Protein AF-Q6C722-F1 (afdb_monomer_lite)

Secondary structure (DSSP, 8-state):
-HHHHHHHHHHTS---HHHHHHHHHHHHHHHHHHHHHHHHHHHHHHHHHTT-PPPPPHHHHHHHHHTT--HHHHHHTTGGGGGGHHHHHHHHHHHHHHHHHHHHHTTSS-PPPHHHHHHHHHHHHHHHHHHHHHHHHHHHHHHHHHHHHHHHHHHHS---S--HHHHHHHHHHHHH--

Radius of gyration: 20.6 Å; chains: 1; bounding box: 48×37×58 Å

Foldseek 3Di:
DVVVVVVVVVPVPDDDLVVLVVLLVVLVCCLVVLLVLLLVLLVQLVCVVVVHHDDDDPVVVVVCVVVVHDPLRSSLVCLLSLVCLVVNLVSQLCNQVSVVVNCVVVVVDDDDDPVRSVVSNVVSNVVSVVSSVVSLVSSLSSLVSSQVVVVVVCVVPVDDDDGSSRVSNVVSVVVVVD

Organism: Yarrowia lipolytica (strain CLIB 122 / E 150) (NCBI:txid284591)

pLDDT: mean 77.43, std 12.77, range [36.34, 91.88]

Structure (mmCIF, N/CA/C/O backbone):
data_AF-Q6C722-F1
#
_entry.id   AF-Q6C722-F1
#
loop_
_atom_site.group_PDB
_atom_site.id
_atom_site.type_symbol
_atom_site.label_atom_id
_atom_site.label_alt_id
_atom_site.label_comp_id
_atom_site.label_asym_id
_atom_site.label_entity_id
_atom_site.label_seq_id
_atom_site.pdbx_PDB_ins_code
_atom_site.Cartn_x
_atom_site.Cartn_y
_atom_site.Cartn_z
_atom_site.occupancy
_atom_site.B_iso_or_equiv
_atom_site.auth_seq_id
_atom_site.auth_comp_id
_atom_site.auth_asym_id
_atom_site.auth_atom_id
_atom_site.pdbx_PDB_model_num
ATOM 1 N N . MET A 1 1 ? 11.173 -18.034 -15.819 1.00 43.44 1 MET A N 1
ATOM 2 C CA . MET A 1 1 ? 11.706 -17.156 -16.887 1.00 43.44 1 MET A CA 1
ATOM 3 C C . MET A 1 1 ? 10.867 -17.215 -18.169 1.00 43.44 1 MET A C 1
ATOM 5 O O . MET A 1 1 ? 10.525 -16.159 -18.675 1.00 43.44 1 MET A O 1
ATOM 9 N N . THR A 1 2 ? 10.428 -18.393 -18.637 1.00 36.34 2 THR A N 1
ATOM 10 C CA . THR A 1 2 ? 9.548 -18.567 -19.822 1.00 36.34 2 THR A CA 1
ATOM 11 C C . THR A 1 2 ? 8.208 -17.820 -19.744 1.00 36.34 2 THR A C 1
ATOM 13 O O . THR A 1 2 ? 7.862 -17.108 -20.678 1.00 36.34 2 THR A O 1
ATOM 16 N N . ARG A 1 3 ? 7.522 -17.833 -18.589 1.00 45.44 3 ARG A N 1
ATOM 17 C CA . ARG A 1 3 ? 6.269 -17.067 -18.391 1.00 45.44 3 ARG A CA 1
ATOM 18 C C . ARG A 1 3 ? 6.401 -15.548 -18.587 1.00 45.44 3 ARG A C 1
ATOM 20 O O . ARG A 1 3 ? 5.410 -14.912 -18.901 1.00 45.44 3 ARG A O 1
ATOM 27 N N . PHE A 1 4 ? 7.583 -14.956 -18.395 1.00 43.78 4 PHE A N 1
ATOM 28 C CA . PHE A 1 4 ? 7.773 -13.502 -18.503 1.00 43.78 4 PHE A CA 1
ATOM 29 C C . PHE A 1 4 ? 7.916 -13.055 -19.963 1.00 43.78 4 PHE A C 1
ATOM 31 O O . PHE A 1 4 ? 7.280 -12.089 -20.374 1.00 43.78 4 PHE A O 1
ATOM 38 N N . CYS A 1 5 ? 8.681 -13.801 -20.768 1.00 40.72 5 CYS A N 1
ATOM 39 C CA . CYS A 1 5 ? 8.777 -13.565 -22.210 1.00 40.72 5 CYS A CA 1
ATOM 40 C C . CYS A 1 5 ? 7.425 -13.740 -22.913 1.00 40.72 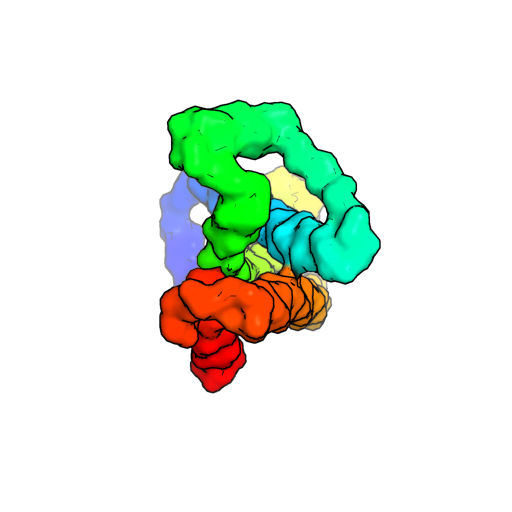5 CYS A C 1
ATOM 42 O O . CYS A 1 5 ? 7.133 -12.998 -23.848 1.00 40.72 5 CYS A O 1
ATOM 44 N N . ASP A 1 6 ? 6.586 -14.665 -22.440 1.00 41.91 6 ASP A N 1
ATOM 45 C CA . ASP A 1 6 ? 5.238 -14.858 -22.978 1.00 41.91 6 ASP A CA 1
ATOM 46 C C . ASP A 1 6 ? 4.291 -13.707 -22.601 1.00 41.91 6 ASP A C 1
ATOM 48 O O . ASP A 1 6 ? 3.538 -13.254 -23.459 1.00 41.91 6 ASP A O 1
ATOM 52 N N . THR A 1 7 ? 4.382 -13.158 -21.380 1.00 46.91 7 THR A N 1
ATOM 53 C CA . THR A 1 7 ? 3.622 -11.958 -20.964 1.00 46.91 7 THR A CA 1
ATOM 54 C C . THR A 1 7 ? 4.048 -10.704 -21.731 1.00 46.91 7 THR A C 1
ATOM 56 O O . THR A 1 7 ? 3.211 -9.888 -22.107 1.00 46.91 7 THR A O 1
ATOM 59 N N . VAL A 1 8 ? 5.345 -10.549 -22.014 1.00 47.66 8 VAL A N 1
ATOM 60 C CA . VAL A 1 8 ? 5.850 -9.450 -22.852 1.00 47.66 8 VAL A CA 1
ATOM 61 C C . VAL A 1 8 ? 5.381 -9.619 -24.304 1.00 47.66 8 VAL A C 1
ATOM 63 O O . VAL A 1 8 ? 4.933 -8.652 -24.910 1.00 47.66 8 VAL A O 1
ATOM 66 N N . LYS A 1 9 ? 5.383 -10.842 -24.856 1.00 42.62 9 LYS A N 1
ATOM 67 C CA . LYS A 1 9 ? 4.860 -11.123 -26.208 1.00 42.62 9 LYS A CA 1
ATOM 68 C C . LYS A 1 9 ? 3.349 -10.915 -26.338 1.00 42.62 9 LYS A C 1
ATOM 70 O O . LYS A 1 9 ? 2.896 -10.506 -27.403 1.00 42.62 9 LYS A O 1
ATOM 75 N N . THR A 1 10 ? 2.563 -11.179 -25.295 1.00 47.59 10 THR A N 1
ATOM 76 C CA . THR A 1 10 ? 1.120 -10.891 -25.305 1.00 47.59 10 THR A CA 1
ATOM 77 C C . THR A 1 10 ? 0.813 -9.409 -25.105 1.00 47.59 10 THR A C 1
ATOM 79 O O . THR A 1 10 ? -0.141 -8.931 -25.707 1.00 47.59 10 THR A O 1
ATOM 82 N N . LEU A 1 11 ? 1.643 -8.659 -24.369 1.00 45.88 11 LEU A N 1
ATOM 83 C CA . LEU A 1 11 ? 1.564 -7.190 -24.273 1.00 45.88 11 LEU A CA 1
ATOM 84 C C . LEU A 1 11 ? 1.931 -6.468 -25.585 1.00 45.88 11 LEU A C 1
ATOM 86 O O . LEU A 1 11 ? 1.503 -5.338 -25.790 1.00 45.88 11 LEU A O 1
ATOM 90 N N . ILE A 1 12 ? 2.688 -7.121 -26.477 1.00 47.81 12 ILE A N 1
ATOM 91 C CA . ILE A 1 12 ? 3.048 -6.617 -27.819 1.00 47.81 12 ILE A CA 1
ATOM 92 C C . ILE A 1 12 ? 1.924 -6.850 -28.854 1.00 47.81 12 ILE A C 1
ATOM 94 O O . ILE A 1 12 ? 1.963 -6.282 -29.944 1.00 47.81 12 ILE A O 1
ATOM 98 N N . LYS A 1 13 ? 0.869 -7.619 -28.532 1.00 49.66 13 LYS A N 1
ATOM 99 C CA . LYS A 1 13 ? -0.375 -7.615 -29.327 1.00 49.66 13 LYS A CA 1
ATOM 100 C C . LYS A 1 13 ? -1.160 -6.337 -28.999 1.00 49.66 13 LYS A C 1
ATOM 102 O O . LYS A 1 13 ? -2.038 -6.354 -28.148 1.00 49.66 13 LYS A O 1
ATOM 107 N N . GLU A 1 14 ? -0.741 -5.246 -29.634 1.00 49.81 14 GLU A N 1
ATOM 108 C CA . GLU A 1 14 ? -1.135 -3.838 -29.464 1.00 49.81 14 GLU A CA 1
ATOM 109 C C . GLU A 1 14 ? -2.433 -3.550 -28.669 1.00 49.81 14 GLU A C 1
ATOM 111 O O . GLU A 1 14 ? -3.520 -3.471 -29.245 1.00 49.81 14 GLU A O 1
ATOM 116 N N . PRO A 1 15 ? -2.343 -3.246 -27.361 1.00 56.75 15 PRO A N 1
ATOM 117 C CA . PRO A 1 15 ? -3.162 -2.181 -26.805 1.00 56.75 15 PRO A CA 1
ATOM 118 C C . PRO A 1 15 ? -2.716 -0.851 -27.430 1.00 56.75 15 PRO A C 1
ATOM 120 O O . PRO A 1 15 ? -1.520 -0.630 -27.629 1.00 56.75 15 PRO A O 1
ATOM 123 N N . SER A 1 16 ? -3.647 0.059 -27.734 1.00 70.81 16 SER A N 1
ATOM 124 C CA . SER A 1 16 ? -3.273 1.381 -28.260 1.00 70.81 16 SER A CA 1
ATOM 125 C C . SER A 1 16 ? -2.288 2.074 -27.306 1.00 70.81 16 SER A C 1
ATOM 127 O O . SER A 1 16 ? -2.343 1.863 -26.093 1.00 70.81 16 SER A O 1
ATOM 129 N N . PHE A 1 17 ? -1.388 2.926 -27.810 1.00 70.00 17 PHE A N 1
ATOM 130 C CA . PHE A 1 17 ? -0.425 3.662 -26.968 1.00 70.00 17 PHE A CA 1
ATOM 131 C C . PHE A 1 17 ? -1.082 4.321 -25.736 1.00 70.00 17 PHE A C 1
ATOM 133 O O . PHE A 1 17 ? -0.516 4.332 -24.638 1.00 70.00 17 PHE A O 1
ATOM 140 N N . TYR A 1 18 ? -2.315 4.807 -25.900 1.00 75.44 18 TYR A N 1
ATOM 141 C CA . TYR A 1 18 ? -3.139 5.360 -24.827 1.00 75.44 18 TYR A CA 1
ATOM 142 C C . TYR A 1 18 ? -3.538 4.328 -23.766 1.00 75.44 18 TYR A C 1
ATOM 144 O O . TYR A 1 18 ? -3.503 4.638 -22.578 1.00 75.44 18 TYR A O 1
ATOM 152 N N . GLN A 1 19 ? -3.876 3.098 -24.155 1.00 79.25 19 GLN A N 1
ATOM 153 C CA . GLN A 1 19 ? -4.177 2.008 -23.222 1.00 79.25 19 GLN A CA 1
ATOM 154 C C . GLN A 1 19 ? -2.933 1.569 -22.444 1.00 79.25 19 GLN A C 1
ATOM 156 O O . GLN A 1 19 ? -3.006 1.358 -21.230 1.00 79.25 19 GLN A O 1
ATOM 161 N N . PHE A 1 20 ? -1.779 1.479 -23.110 1.00 80.31 20 PHE A N 1
ATOM 162 C CA . PHE A 1 20 ? -0.520 1.151 -22.442 1.00 80.31 20 PHE A CA 1
ATOM 163 C C . PHE A 1 20 ? -0.117 2.243 -21.440 1.00 80.31 20 PHE A C 1
ATOM 165 O O . PHE A 1 20 ? 0.107 1.956 -20.264 1.00 80.31 20 PHE A O 1
ATOM 172 N N . THR A 1 21 ? -0.137 3.508 -21.868 1.00 83.25 21 THR A N 1
ATOM 173 C CA . THR A 1 21 ? 0.124 4.667 -20.998 1.00 83.25 21 THR A CA 1
ATOM 174 C C . THR A 1 21 ? -0.865 4.736 -19.832 1.00 83.25 21 THR A C 1
ATOM 176 O O . THR A 1 21 ? -0.456 4.931 -18.689 1.00 83.25 2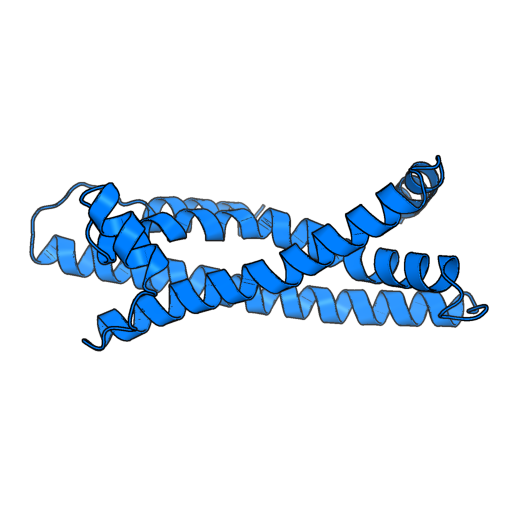1 THR A O 1
ATOM 179 N N . GLY A 1 22 ? -2.158 4.513 -20.088 1.00 83.19 22 GLY A N 1
ATOM 180 C CA . GLY A 1 22 ? -3.193 4.470 -19.054 1.00 83.19 22 GLY A CA 1
ATOM 181 C C . GLY A 1 22 ? -2.966 3.359 -18.026 1.00 83.19 22 GLY A C 1
ATOM 182 O O . GLY A 1 22 ? -3.172 3.576 -16.833 1.00 83.19 22 GLY A O 1
ATOM 183 N N . THR A 1 23 ? -2.468 2.198 -18.459 1.00 85.06 23 THR A N 1
ATOM 184 C CA . THR A 1 23 ? -2.118 1.084 -17.563 1.00 85.06 23 THR A CA 1
ATOM 185 C C . THR A 1 23 ? -0.942 1.447 -16.659 1.00 85.06 23 THR A C 1
ATOM 187 O O . THR A 1 23 ? -1.033 1.280 -15.443 1.00 85.06 23 THR A O 1
ATOM 190 N N . VAL A 1 24 ? 0.134 2.006 -17.226 1.00 87.00 24 VAL A N 1
ATOM 191 C CA . VAL A 1 24 ? 1.303 2.471 -16.457 1.00 87.00 24 VAL A CA 1
ATOM 192 C C . VAL A 1 24 ? 0.890 3.539 -15.442 1.00 87.00 24 VAL A C 1
ATOM 194 O O . VAL A 1 24 ? 1.256 3.450 -14.267 1.00 87.00 24 VAL A O 1
ATOM 197 N N . ALA A 1 25 ? 0.080 4.513 -15.861 1.00 87.81 25 ALA A N 1
ATOM 198 C CA . ALA A 1 25 ? -0.428 5.571 -14.992 1.00 87.81 25 ALA A CA 1
ATOM 199 C C . ALA A 1 25 ? -1.298 5.017 -13.855 1.00 87.81 25 ALA A C 1
ATOM 201 O O . ALA A 1 25 ? -1.071 5.350 -12.694 1.00 87.81 25 ALA A O 1
ATOM 202 N N . GLY A 1 26 ? -2.248 4.129 -14.159 1.00 87.25 26 GLY A N 1
ATOM 203 C CA . GLY A 1 26 ? -3.105 3.498 -13.154 1.00 87.25 26 GLY A CA 1
ATOM 204 C C . GLY A 1 26 ? -2.307 2.695 -12.126 1.00 87.25 26 GLY A C 1
ATOM 205 O O . GLY A 1 26 ? -2.554 2.808 -10.925 1.00 87.25 26 GLY A O 1
ATOM 206 N N . TYR A 1 27 ? -1.305 1.939 -12.577 1.00 90.12 27 TYR A N 1
ATOM 207 C CA . TYR A 1 27 ? -0.452 1.141 -11.694 1.00 90.12 27 TYR A CA 1
ATOM 208 C C . TYR A 1 27 ? 0.417 2.033 -10.807 1.00 90.12 27 TYR A C 1
ATOM 210 O O . TYR A 1 27 ? 0.538 1.779 -9.611 1.00 90.12 27 TYR A O 1
ATOM 218 N N . THR A 1 28 ? 0.955 3.116 -11.369 1.00 89.88 28 THR A N 1
ATOM 219 C CA . THR A 1 28 ? 1.742 4.113 -10.633 1.00 89.88 28 THR A CA 1
ATOM 220 C C . THR A 1 28 ? 0.894 4.812 -9.572 1.00 89.88 28 THR A C 1
ATOM 222 O O . THR A 1 28 ? 1.303 4.903 -8.417 1.00 89.88 28 THR A O 1
ATOM 225 N N . LEU A 1 29 ? -0.310 5.263 -9.938 1.00 91.44 29 LEU A N 1
ATOM 226 C CA . LEU A 1 29 ? -1.240 5.923 -9.021 1.00 91.44 29 LEU A CA 1
ATOM 227 C C . LEU A 1 29 ? -1.650 4.996 -7.882 1.00 91.44 29 LEU A C 1
ATOM 229 O O . LEU A 1 29 ? -1.634 5.410 -6.726 1.00 91.44 29 LEU A O 1
ATOM 233 N N . PHE A 1 30 ? -1.978 3.740 -8.184 1.00 89.38 30 PHE A N 1
ATOM 234 C CA . PHE A 1 30 ? -2.328 2.771 -7.153 1.00 89.38 30 PHE A CA 1
ATOM 235 C C . PHE A 1 30 ? -1.139 2.459 -6.239 1.00 89.38 30 PHE A C 1
ATOM 237 O O . PHE A 1 30 ? -1.294 2.469 -5.017 1.00 89.38 30 PHE A O 1
ATOM 244 N N . ALA A 1 31 ? 0.051 2.253 -6.814 1.00 90.50 31 ALA A N 1
ATOM 245 C CA . ALA A 1 31 ? 1.274 2.021 -6.054 1.00 90.50 31 ALA A CA 1
ATOM 246 C C . ALA A 1 31 ? 1.615 3.206 -5.136 1.00 90.50 31 ALA A C 1
ATOM 248 O O . ALA A 1 31 ? 2.037 2.990 -4.008 1.00 90.50 31 ALA A O 1
ATOM 249 N N . ALA A 1 32 ? 1.374 4.447 -5.563 1.00 89.00 32 ALA A N 1
ATOM 250 C CA . ALA A 1 32 ? 1.594 5.627 -4.732 1.00 89.00 32 ALA A CA 1
ATOM 251 C C . ALA A 1 32 ? 0.505 5.817 -3.659 1.00 89.00 32 ALA A C 1
ATOM 253 O O . ALA A 1 32 ? 0.810 6.106 -2.502 1.00 89.00 32 ALA A O 1
ATOM 254 N N . ALA A 1 33 ? -0.769 5.659 -4.025 1.00 88.88 33 ALA A N 1
ATOM 255 C CA . ALA A 1 33 ? -1.897 5.974 -3.152 1.00 88.88 33 ALA A CA 1
ATOM 256 C C . ALA A 1 33 ? -2.105 4.929 -2.050 1.00 88.88 33 ALA A C 1
ATOM 258 O O . ALA A 1 33 ? -2.377 5.288 -0.903 1.00 88.88 33 ALA A O 1
ATOM 259 N N . PHE A 1 34 ? -1.974 3.639 -2.371 1.00 91.88 34 PHE A N 1
ATOM 260 C CA . PHE A 1 34 ? -2.311 2.566 -1.438 1.00 91.88 34 PHE A CA 1
ATOM 261 C C . PHE A 1 34 ? -1.492 2.611 -0.130 1.00 91.88 34 PHE A C 1
ATOM 263 O O . PHE A 1 34 ? -2.108 2.631 0.941 1.00 91.88 34 PHE A O 1
ATOM 270 N N . PRO A 1 35 ? -0.145 2.715 -0.152 1.00 89.44 35 PRO A N 1
ATOM 271 C CA . PRO A 1 35 ? 0.651 2.792 1.075 1.00 89.44 35 PRO A CA 1
ATOM 272 C C . PRO A 1 35 ? 0.353 4.042 1.902 1.00 89.44 35 PRO A C 1
ATOM 274 O O . PRO A 1 35 ? 0.370 3.979 3.129 1.00 89.44 35 PRO A O 1
ATOM 277 N N . VAL A 1 36 ? 0.037 5.167 1.249 1.00 88.75 36 VAL A N 1
ATOM 278 C CA . VAL A 1 36 ? -0.336 6.419 1.926 1.00 88.75 36 VAL A CA 1
ATOM 279 C C . VAL A 1 36 ? -1.659 6.252 2.668 1.00 88.75 36 VAL A C 1
ATOM 281 O O . VAL A 1 36 ? -1.748 6.588 3.848 1.00 88.75 36 VAL A O 1
ATOM 284 N N . VAL A 1 37 ? -2.675 5.678 2.019 1.00 86.75 37 VAL A N 1
ATOM 285 C CA . VAL A 1 37 ? -3.975 5.405 2.650 1.00 86.75 37 VAL A CA 1
ATOM 286 C C . VAL A 1 37 ? -3.817 4.427 3.817 1.00 86.75 37 VAL A C 1
ATOM 288 O O . VAL A 1 37 ? -4.347 4.677 4.903 1.00 86.75 37 VAL A O 1
ATOM 291 N N . ALA A 1 38 ? -3.034 3.359 3.637 1.00 87.69 38 ALA A N 1
ATOM 292 C CA . ALA A 1 38 ? -2.730 2.409 4.704 1.00 87.69 38 ALA A CA 1
ATOM 293 C C . ALA A 1 38 ? -2.007 3.088 5.884 1.00 87.69 38 ALA A C 1
ATOM 295 O O . ALA A 1 38 ? -2.370 2.873 7.039 1.00 87.69 38 ALA A O 1
ATOM 296 N N . ALA A 1 39 ? -1.035 3.965 5.613 1.00 86.44 39 ALA A N 1
ATOM 297 C CA . ALA A 1 39 ? -0.313 4.707 6.642 1.00 86.44 39 ALA A CA 1
ATOM 298 C C . ALA A 1 39 ? -1.217 5.686 7.407 1.00 86.44 39 ALA A C 1
ATOM 300 O O . ALA A 1 39 ? -1.129 5.755 8.632 1.00 86.44 39 ALA A O 1
ATOM 301 N N . ILE A 1 40 ? -2.117 6.399 6.720 1.00 85.06 40 ILE A N 1
ATOM 302 C CA . ILE A 1 40 ? -3.106 7.286 7.353 1.00 85.06 40 ILE A CA 1
ATOM 303 C C . ILE A 1 40 ? -4.036 6.479 8.267 1.00 85.06 40 ILE A C 1
ATOM 305 O O . ILE A 1 40 ? -4.262 6.873 9.414 1.00 85.06 40 ILE A O 1
ATOM 309 N N . HIS A 1 41 ? -4.535 5.330 7.801 1.00 84.19 41 HIS A N 1
ATOM 310 C CA . HIS A 1 41 ? -5.362 4.429 8.607 1.00 84.19 41 HIS A CA 1
ATOM 311 C C . HIS A 1 41 ? -4.631 3.964 9.880 1.00 84.19 41 HIS A C 1
ATOM 313 O O . HIS A 1 41 ? -5.192 4.023 10.981 1.00 84.19 41 HIS A O 1
ATOM 319 N N . THR A 1 42 ? -3.359 3.575 9.755 1.00 85.62 42 THR A N 1
ATOM 320 C CA . THR A 1 42 ? -2.508 3.189 10.888 1.00 85.62 42 THR A CA 1
ATOM 321 C C . THR A 1 42 ? -2.270 4.358 11.847 1.00 85.62 42 THR A C 1
ATOM 323 O O . THR A 1 42 ? -2.474 4.218 13.054 1.00 85.62 42 THR A O 1
ATOM 326 N N . ALA A 1 43 ? -1.899 5.534 11.333 1.00 85.31 43 ALA A N 1
ATOM 327 C CA . ALA A 1 43 ? -1.629 6.725 12.136 1.00 85.31 43 ALA A CA 1
ATOM 328 C C . ALA A 1 43 ? -2.858 7.162 12.947 1.00 85.31 43 ALA A C 1
ATOM 330 O O . ALA A 1 43 ? -2.735 7.485 14.129 1.00 85.31 43 ALA A O 1
ATOM 331 N N . ARG A 1 44 ? -4.053 7.106 12.347 1.00 79.38 44 ARG A N 1
ATOM 332 C CA . ARG A 1 44 ? -5.325 7.378 13.035 1.00 79.38 44 ARG A CA 1
ATOM 333 C C . ARG A 1 44 ? -5.588 6.395 14.168 1.00 79.38 44 ARG A C 1
ATOM 335 O O . ARG A 1 44 ? -5.971 6.822 15.256 1.00 79.38 44 ARG A O 1
ATOM 342 N N . GLY A 1 45 ? -5.337 5.105 13.946 1.00 78.00 45 GLY A N 1
ATOM 343 C CA . GLY A 1 45 ? -5.432 4.093 14.997 1.00 78.00 45 GLY A CA 1
ATOM 344 C C . GLY A 1 45 ? -4.510 4.406 16.181 1.00 78.00 45 GLY A C 1
ATOM 345 O O . GLY A 1 45 ? -4.957 4.430 17.328 1.00 78.00 45 GLY A O 1
ATOM 346 N N . VAL A 1 46 ? -3.241 4.727 15.904 1.00 83.38 46 VAL A N 1
ATOM 347 C CA . VAL A 1 46 ? -2.234 5.038 16.934 1.00 83.38 46 VAL A CA 1
ATOM 348 C C . VAL A 1 46 ? -2.559 6.327 17.689 1.00 83.38 46 VAL A C 1
ATOM 350 O O . VAL A 1 46 ? -2.435 6.368 18.912 1.00 83.38 46 VAL A O 1
ATOM 353 N N . ALA A 1 47 ? -2.970 7.387 16.991 1.00 80.12 47 ALA A N 1
ATOM 354 C CA . ALA A 1 47 ? -3.322 8.655 17.625 1.00 80.12 47 ALA A CA 1
ATOM 355 C C . ALA A 1 47 ? -4.487 8.475 18.609 1.00 80.12 47 ALA A C 1
ATOM 357 O O . ALA A 1 47 ? -4.410 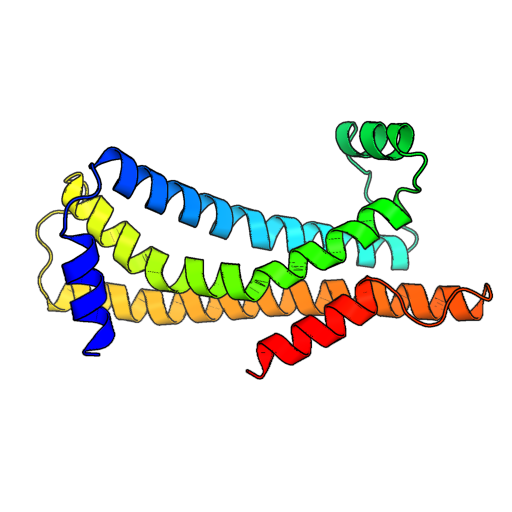8.935 19.750 1.00 80.12 47 ALA A O 1
ATOM 358 N N . LEU A 1 48 ? -5.507 7.709 18.211 1.00 72.44 48 LEU A N 1
ATOM 359 C CA . LEU A 1 48 ? -6.668 7.425 19.052 1.00 72.44 48 LEU A CA 1
ATOM 360 C C . LEU A 1 48 ? -6.309 6.599 20.297 1.00 72.44 48 LEU A C 1
ATOM 362 O O . LEU A 1 48 ? -6.887 6.849 21.350 1.00 72.44 48 LEU A O 1
ATOM 366 N N . LEU A 1 49 ? -5.329 5.687 20.226 1.00 73.00 49 LEU A N 1
ATOM 367 C CA . LEU A 1 49 ? -4.796 5.006 21.421 1.00 73.00 49 LEU A CA 1
ATOM 368 C C . LEU A 1 49 ? -4.129 5.977 22.406 1.00 73.00 49 LEU A C 1
ATOM 370 O O . LEU A 1 49 ? -4.146 5.747 23.611 1.00 73.00 49 LEU A O 1
ATOM 374 N N . LYS A 1 50 ? -3.554 7.075 21.907 1.00 78.12 50 LYS A N 1
ATOM 375 C CA . LYS A 1 50 ? -2.905 8.117 22.717 1.00 78.12 50 LYS A CA 1
ATOM 376 C C . LYS A 1 50 ? -3.875 9.218 23.171 1.00 78.12 50 LYS A C 1
ATOM 378 O O . LYS A 1 50 ? -3.412 10.277 23.585 1.00 78.12 50 LYS A O 1
ATOM 383 N N . ASN A 1 51 ? -5.192 9.009 23.052 1.00 68.50 51 ASN A N 1
ATOM 384 C CA . ASN A 1 51 ? -6.233 10.026 23.272 1.00 68.50 51 ASN A CA 1
ATOM 385 C C . ASN A 1 51 ? -6.027 11.320 22.457 1.00 68.50 51 ASN A C 1
ATOM 387 O O . ASN A 1 51 ? -6.507 12.385 22.837 1.00 68.50 51 ASN A O 1
ATOM 391 N N . LYS A 1 52 ? -5.322 11.243 21.323 1.00 65.00 52 LYS A N 1
ATOM 392 C CA . LYS A 1 52 ? -5.147 12.353 20.382 1.00 65.00 52 LYS A CA 1
ATOM 393 C C . LYS A 1 52 ? -6.043 12.100 19.172 1.00 65.00 52 LYS A C 1
ATOM 395 O O . LYS A 1 52 ? -5.909 11.074 18.510 1.00 65.00 52 LYS A O 1
ATOM 400 N N . SER A 1 53 ? -6.960 13.010 18.851 1.00 56.31 53 SER A N 1
ATOM 401 C CA . SER A 1 53 ? -7.702 12.908 17.592 1.00 56.31 53 SER A CA 1
ATOM 402 C C . SER A 1 53 ? -6.857 13.475 16.456 1.00 56.31 53 SER A C 1
ATOM 404 O O . SER A 1 53 ? -6.523 14.656 16.467 1.00 56.31 53 SER A O 1
ATOM 406 N N . LEU A 1 54 ? -6.537 12.654 15.456 1.00 56.09 54 LEU A N 1
ATOM 407 C CA . LEU A 1 54 ? -6.217 13.190 14.134 1.00 56.09 54 LEU A CA 1
ATOM 408 C C . LEU A 1 54 ? -7.522 13.722 13.543 1.00 56.09 54 LEU A C 1
ATOM 410 O O . LEU A 1 54 ? -8.503 12.977 13.451 1.00 56.09 54 LEU A O 1
ATOM 414 N N . GLU A 1 55 ? -7.544 15.007 13.197 1.00 60.56 55 GLU A N 1
ATOM 415 C CA . GLU A 1 55 ? -8.717 15.633 12.599 1.00 60.56 55 GLU A CA 1
ATOM 416 C C . GLU A 1 55 ? -9.086 14.897 11.306 1.00 60.56 55 GLU A C 1
ATOM 418 O O . GLU A 1 55 ? -8.261 14.674 10.417 1.00 60.56 55 GLU A O 1
ATOM 423 N N . SER A 1 56 ? -10.335 14.439 11.238 1.00 64.31 56 SER A N 1
ATOM 424 C CA . SER A 1 56 ? -10.894 13.887 10.003 1.00 64.31 56 SER A CA 1
ATOM 425 C C . SER A 1 56 ? -11.148 15.045 9.046 1.00 64.31 56 SER A C 1
ATOM 427 O O . SER A 1 56 ? -11.553 16.126 9.485 1.00 64.31 56 SER A O 1
ATOM 429 N N . CYS A 1 57 ? -10.903 14.846 7.751 1.00 70.19 57 CYS A N 1
ATOM 430 C CA . CYS A 1 57 ? -11.084 15.927 6.788 1.00 70.19 57 CYS A CA 1
ATOM 431 C C . CYS A 1 57 ? -12.571 16.298 6.663 1.00 70.19 57 CYS A C 1
ATOM 433 O O . CYS A 1 57 ? -13.465 15.505 6.975 1.00 70.19 57 CYS A O 1
ATOM 435 N N . GLU A 1 58 ? -12.858 17.511 6.191 1.00 76.69 58 GLU A N 1
ATOM 436 C CA . GLU A 1 58 ? -14.232 18.015 6.094 1.00 76.69 58 GLU A CA 1
ATOM 437 C C . GLU A 1 58 ? -15.137 17.097 5.248 1.00 76.69 58 GLU A C 1
ATOM 439 O O . GLU A 1 58 ? -16.298 16.872 5.592 1.00 76.69 58 GLU A O 1
ATOM 444 N N . CYS A 1 59 ? -14.590 16.498 4.184 1.00 75.38 59 CYS A N 1
ATOM 445 C CA . CYS A 1 59 ? -15.298 15.547 3.325 1.00 75.38 59 CYS A CA 1
ATOM 446 C C . CYS A 1 59 ? -15.673 14.248 4.053 1.00 75.38 59 CYS A C 1
ATOM 448 O O . CYS A 1 59 ? -16.804 13.781 3.923 1.00 75.38 59 CYS A O 1
ATOM 450 N N . GLU A 1 60 ? -14.766 13.682 4.852 1.00 69.94 60 GLU A N 1
ATOM 451 C CA . GLU A 1 60 ? -15.054 12.491 5.661 1.00 69.94 60 GLU A CA 1
ATOM 452 C C . GLU A 1 60 ? -16.090 12.786 6.740 1.00 69.94 60 GLU A C 1
ATOM 454 O O . GLU A 1 60 ? -17.003 11.991 6.934 1.00 69.94 60 GLU A O 1
ATOM 459 N N . ASN A 1 61 ? -16.009 13.950 7.391 1.00 77.00 61 ASN A N 1
ATOM 460 C CA . ASN A 1 61 ? -17.000 14.365 8.385 1.00 77.00 61 ASN A CA 1
ATOM 461 C C . ASN A 1 61 ? -18.390 14.550 7.758 1.00 77.00 61 ASN A C 1
ATOM 463 O O . ASN A 1 61 ? -19.398 14.202 8.374 1.00 77.00 61 ASN A O 1
ATOM 467 N N . LYS A 1 62 ? -18.465 15.072 6.525 1.00 81.12 62 LYS A N 1
ATOM 468 C CA . LYS A 1 62 ? -19.721 15.152 5.761 1.00 81.12 62 LYS A CA 1
ATOM 469 C C . LYS A 1 62 ? -20.277 13.760 5.455 1.00 81.12 62 LYS A C 1
ATOM 471 O O . LYS A 1 62 ? -21.476 13.546 5.619 1.00 81.12 62 LYS A O 1
ATOM 476 N N . LEU A 1 63 ? -19.424 12.810 5.067 1.00 74.75 63 LEU A N 1
ATOM 477 C CA . LEU A 1 63 ? -19.818 11.415 4.848 1.00 74.75 63 LEU A CA 1
ATOM 478 C C . LEU A 1 63 ? -20.293 10.741 6.142 1.00 74.75 63 LEU A C 1
ATOM 480 O O . LEU A 1 63 ? -21.376 10.166 6.156 1.00 74.75 63 LEU A O 1
ATOM 484 N N . ALA A 1 64 ? -19.533 10.861 7.230 1.00 77.50 64 ALA A N 1
ATOM 485 C CA . ALA A 1 64 ? -19.878 10.303 8.535 1.00 77.50 64 ALA A CA 1
ATOM 486 C C . ALA A 1 64 ? -21.255 10.791 9.007 1.00 77.50 64 ALA A C 1
ATOM 488 O O . ALA A 1 64 ? -22.100 9.983 9.383 1.00 77.50 64 ALA A O 1
ATOM 489 N N . LYS A 1 65 ? -21.515 12.102 8.880 1.00 83.56 65 LYS A N 1
ATOM 490 C CA . LYS A 1 65 ? -22.824 12.706 9.170 1.00 83.56 65 LYS A CA 1
ATOM 491 C C . LYS A 1 65 ? -23.932 12.187 8.254 1.00 83.56 65 LYS A C 1
ATOM 493 O O . LYS A 1 65 ? -25.030 11.936 8.730 1.00 83.56 65 LYS A O 1
ATOM 498 N N . LYS A 1 66 ? -23.665 12.022 6.953 1.00 87.06 66 LYS A N 1
ATOM 499 C CA . LYS A 1 66 ? -24.660 11.528 5.986 1.00 87.06 66 LYS A CA 1
ATOM 500 C C . LYS A 1 66 ? -25.112 10.097 6.292 1.00 87.06 66 LYS A C 1
ATOM 502 O O . LYS A 1 66 ? -26.269 9.772 6.054 1.00 87.06 66 LYS A O 1
ATOM 507 N N . PHE A 1 67 ? -24.204 9.257 6.781 1.00 80.00 67 PHE A N 1
ATOM 508 C CA . PHE A 1 67 ? -24.472 7.847 7.075 1.00 80.00 67 PHE A CA 1
ATOM 509 C C . PHE A 1 67 ? -24.775 7.569 8.555 1.00 80.00 67 PHE A C 1
ATOM 511 O O . PHE A 1 67 ? -24.926 6.407 8.914 1.00 80.00 67 PHE A O 1
ATOM 518 N N . ASP A 1 68 ? -24.856 8.605 9.397 1.00 83.19 68 ASP A N 1
ATOM 519 C CA . ASP A 1 68 ? -25.030 8.497 10.854 1.00 83.19 68 ASP A CA 1
ATOM 520 C C . ASP A 1 68 ? -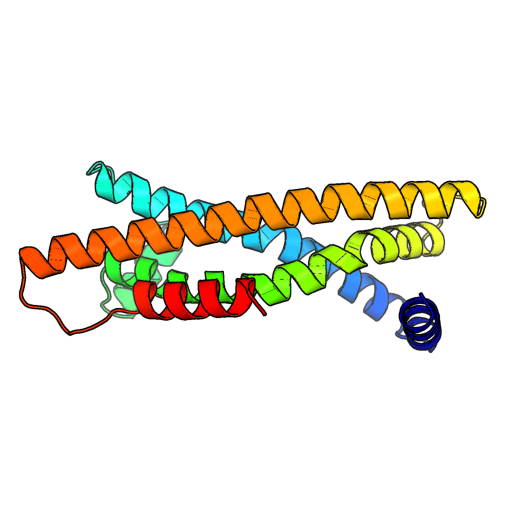24.047 7.508 11.516 1.00 83.19 68 ASP A C 1
ATOM 522 O O . ASP A 1 68 ? -24.386 6.701 12.381 1.00 83.19 68 ASP A O 1
ATOM 526 N N . ILE A 1 69 ? -22.788 7.541 11.069 1.00 79.94 69 ILE A N 1
ATOM 527 C CA . ILE A 1 69 ? -21.719 6.691 11.602 1.00 79.94 69 ILE A CA 1
ATOM 528 C C . ILE A 1 69 ? -20.695 7.526 12.357 1.00 79.94 69 ILE A C 1
ATOM 530 O O . ILE A 1 69 ? -20.325 8.629 11.957 1.00 79.94 69 ILE A O 1
ATOM 534 N N . SER A 1 70 ? -20.180 6.973 13.455 1.00 76.12 70 SER A N 1
ATOM 535 C CA . SER A 1 70 ? -19.100 7.622 14.195 1.00 76.12 70 SER A CA 1
ATOM 536 C C . SER A 1 70 ? -17.807 7.651 13.369 1.00 76.12 70 SER A C 1
ATOM 538 O O . SER A 1 70 ? -17.529 6.727 12.602 1.00 76.12 70 SER A O 1
ATOM 540 N N . ASN A 1 71 ? -16.947 8.650 13.597 1.00 72.06 71 ASN A N 1
ATOM 541 C CA . ASN A 1 71 ? -15.611 8.699 12.982 1.00 72.06 71 ASN A CA 1
ATOM 542 C C . ASN A 1 71 ? -14.769 7.452 13.305 1.00 72.06 71 ASN A C 1
ATOM 544 O O . ASN A 1 71 ? -13.873 7.086 12.549 1.00 72.06 71 ASN A O 1
ATOM 548 N N . ILE A 1 72 ? -15.047 6.779 14.424 1.00 72.00 72 ILE A N 1
ATOM 549 C CA . ILE A 1 72 ? -14.393 5.519 14.787 1.00 72.00 72 ILE A CA 1
ATOM 550 C C . ILE A 1 72 ? -14.855 4.410 13.839 1.00 72.00 72 ILE A C 1
ATOM 552 O O . ILE A 1 72 ? -14.022 3.751 13.227 1.00 72.00 72 ILE A O 1
ATOM 556 N N . THR A 1 73 ? -16.168 4.265 13.662 1.00 74.44 73 THR A N 1
ATOM 557 C CA . THR A 1 73 ? -16.774 3.283 12.755 1.00 74.44 73 THR A CA 1
ATOM 558 C C . THR A 1 73 ? -16.337 3.515 11.311 1.00 74.44 73 THR A C 1
ATOM 560 O O . THR A 1 73 ? -15.936 2.568 10.646 1.00 74.44 73 THR A O 1
ATOM 563 N N . LEU A 1 74 ? -16.317 4.769 10.848 1.00 75.12 74 LEU A N 1
ATOM 564 C CA . LEU A 1 74 ? -15.818 5.118 9.515 1.00 75.12 74 LEU A CA 1
ATOM 565 C C . LEU A 1 74 ? -14.362 4.664 9.321 1.00 75.12 74 LEU A C 1
ATOM 567 O O . LEU A 1 74 ? -14.028 4.062 8.305 1.00 75.12 74 LEU A O 1
ATOM 571 N N . ASN A 1 75 ? -13.496 4.901 10.310 1.00 73.81 75 ASN A N 1
ATOM 572 C CA . ASN A 1 75 ? -12.096 4.496 10.217 1.00 73.81 75 ASN A CA 1
ATOM 573 C C . ASN A 1 75 ? -11.895 2.975 10.303 1.00 73.81 75 ASN A C 1
ATOM 575 O O . ASN A 1 75 ? -10.985 2.450 9.664 1.00 73.81 75 ASN A O 1
ATOM 579 N N . GLU A 1 76 ? -12.744 2.254 11.038 1.00 73.31 76 GLU A N 1
ATOM 580 C CA . GLU A 1 76 ? -12.754 0.786 11.026 1.00 73.31 76 GLU A CA 1
ATOM 581 C C . GLU A 1 76 ? -13.142 0.233 9.653 1.00 73.31 76 GLU A C 1
ATOM 583 O O . GLU A 1 76 ? -12.597 -0.782 9.223 1.00 73.31 76 GLU A O 1
ATOM 588 N N . TRP A 1 77 ? -14.028 0.916 8.930 1.00 75.38 77 TRP A N 1
ATOM 589 C CA . TRP A 1 77 ? -14.429 0.535 7.575 1.00 75.38 77 TRP A CA 1
ATOM 590 C C . TRP A 1 77 ? -13.334 0.766 6.528 1.00 75.38 77 TRP A C 1
ATOM 592 O O . TRP A 1 77 ? -13.461 0.281 5.408 1.00 75.38 77 TRP A O 1
ATOM 602 N N . TYR A 1 78 ? -12.225 1.419 6.890 1.00 76.19 78 TYR A N 1
ATOM 603 C CA . TYR A 1 78 ? -11.011 1.427 6.074 1.00 76.19 78 TYR A CA 1
ATOM 604 C C . TYR A 1 78 ? -10.147 0.178 6.263 1.00 76.19 78 TYR A C 1
ATOM 606 O O . TYR A 1 78 ? -9.276 -0.068 5.433 1.00 76.19 78 TYR A O 1
ATOM 614 N N . SER A 1 79 ? -10.386 -0.649 7.289 1.00 78.75 79 SER A N 1
ATOM 6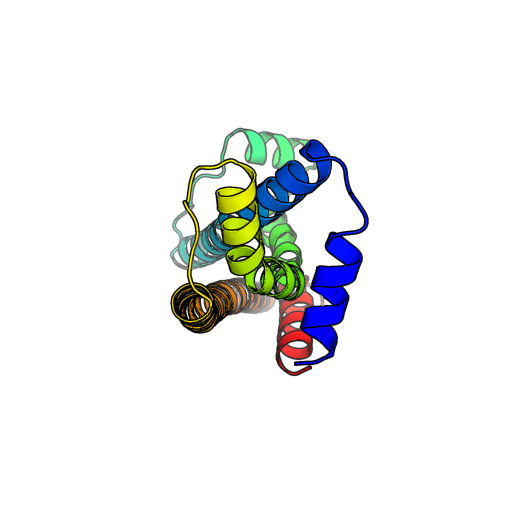15 C CA . SER A 1 79 ? -9.601 -1.877 7.479 1.00 78.75 79 SER A CA 1
ATOM 616 C C . SER A 1 79 ? -9.652 -2.820 6.265 1.00 78.75 79 SER A C 1
ATOM 618 O O . SER A 1 79 ? -8.571 -3.220 5.832 1.00 78.75 79 SER A O 1
ATOM 620 N N . PRO A 1 80 ? -10.795 -3.079 5.589 1.00 82.06 80 PRO A N 1
ATOM 621 C CA . PRO A 1 80 ? -10.830 -3.913 4.385 1.00 82.06 80 PRO A CA 1
ATOM 622 C C . PRO A 1 80 ? -9.951 -3.407 3.236 1.00 82.06 80 PRO A C 1
ATOM 624 O O . PRO A 1 80 ? -9.534 -4.213 2.410 1.00 82.06 80 PRO A O 1
ATOM 627 N N . ILE A 1 81 ? -9.611 -2.108 3.184 1.00 81.94 81 ILE A N 1
ATOM 628 C CA . ILE A 1 81 ? -8.690 -1.571 2.167 1.00 81.94 81 ILE A CA 1
ATOM 629 C C . ILE A 1 81 ? -7.344 -2.286 2.255 1.00 81.94 81 ILE A C 1
ATOM 631 O O . ILE A 1 81 ? -6.756 -2.591 1.226 1.00 81.94 81 ILE A O 1
ATOM 635 N N . THR A 1 82 ? -6.878 -2.638 3.454 1.00 84.00 82 THR A N 1
ATOM 636 C CA . THR A 1 82 ? -5.609 -3.364 3.634 1.00 84.00 82 THR A CA 1
ATOM 637 C C . THR A 1 82 ? -5.600 -4.754 2.976 1.00 84.00 82 THR A C 1
ATOM 639 O O . THR A 1 82 ? -4.526 -5.248 2.635 1.00 84.00 82 THR A O 1
ATOM 642 N N . LEU A 1 83 ? -6.767 -5.355 2.685 1.00 84.12 83 LEU A N 1
ATOM 643 C CA . LEU A 1 83 ? -6.875 -6.600 1.901 1.00 84.12 83 LEU A CA 1
ATOM 644 C C . LEU A 1 83 ? -6.558 -6.406 0.421 1.00 84.12 83 LEU A C 1
ATOM 646 O O . LEU A 1 83 ? -6.409 -7.390 -0.296 1.00 84.12 83 LEU A O 1
ATOM 650 N N . LEU A 1 84 ? -6.416 -5.166 -0.049 1.00 85.75 84 LEU A N 1
ATOM 651 C CA . LEU A 1 84 ? -5.899 -4.877 -1.384 1.00 85.75 84 LEU A CA 1
ATOM 652 C C . LEU A 1 84 ? -4.372 -5.045 -1.466 1.00 85.75 84 LEU A C 1
ATOM 654 O O . LEU A 1 84 ? -3.810 -4.937 -2.553 1.00 85.75 84 LEU A O 1
ATOM 658 N N . PHE A 1 85 ? -3.679 -5.355 -0.365 1.00 86.88 85 PHE A N 1
ATOM 659 C CA . PHE A 1 85 ? -2.229 -5.570 -0.362 1.00 86.88 85 PHE A CA 1
ATOM 660 C C . PHE A 1 85 ? -1.725 -6.622 -1.375 1.00 86.88 85 PHE A C 1
ATOM 662 O O . PHE A 1 85 ? -0.733 -6.348 -2.053 1.00 86.88 85 PHE A O 1
ATOM 669 N N . PRO A 1 86 ? -2.382 -7.784 -1.582 1.00 86.12 86 PRO A N 1
ATOM 670 C CA . PRO A 1 86 ? -1.979 -8.720 -2.631 1.00 86.12 86 PRO A CA 1
ATOM 671 C C . PRO A 1 86 ? -2.102 -8.122 -4.038 1.00 86.12 86 PRO A C 1
ATOM 673 O O . PRO A 1 86 ? -1.275 -8.407 -4.904 1.00 86.12 86 PRO A O 1
ATOM 676 N N . LEU A 1 87 ? -3.103 -7.264 -4.273 1.00 86.06 87 LEU A N 1
ATOM 677 C CA . LEU A 1 87 ? -3.230 -6.521 -5.527 1.00 86.06 87 LEU A CA 1
ATOM 678 C C . LEU A 1 87 ? -2.095 -5.500 -5.666 1.00 86.06 87 LEU A C 1
ATOM 680 O O . LEU A 1 87 ? -1.497 -5.408 -6.731 1.00 86.06 87 LEU A O 1
ATOM 684 N N . PHE A 1 88 ? -1.744 -4.793 -4.589 1.00 88.50 88 PHE A N 1
ATOM 685 C CA . PHE A 1 88 ? -0.600 -3.877 -4.565 1.00 88.50 88 PHE A CA 1
ATOM 686 C C . PHE A 1 88 ? 0.703 -4.592 -4.922 1.00 88.50 88 PHE A C 1
ATOM 688 O O . PHE A 1 88 ? 1.407 -4.146 -5.825 1.00 88.50 88 PHE A O 1
ATOM 695 N N . LYS A 1 89 ? 0.978 -5.749 -4.310 1.00 86.56 89 LYS A N 1
ATOM 696 C CA . LYS A 1 89 ? 2.136 -6.584 -4.655 1.00 86.56 89 LYS A CA 1
ATOM 697 C C . LYS A 1 89 ? 2.167 -6.919 -6.153 1.00 86.56 89 LYS A C 1
ATOM 699 O O . LYS A 1 89 ? 3.175 -6.676 -6.811 1.00 86.56 89 LYS A O 1
ATOM 704 N N . ARG A 1 90 ? 1.040 -7.385 -6.706 1.00 85.44 90 ARG A N 1
ATOM 705 C CA . ARG A 1 90 ? 0.900 -7.717 -8.138 1.00 85.44 90 ARG A CA 1
ATOM 706 C C . ARG A 1 90 ? 1.057 -6.517 -9.075 1.00 85.44 90 ARG A C 1
ATOM 708 O O . ARG A 1 90 ? 1.434 -6.711 -10.223 1.00 85.44 90 ARG A O 1
ATOM 715 N N . VAL A 1 91 ? 0.748 -5.306 -8.614 1.00 87.62 91 VAL A N 1
ATOM 716 C CA . VAL A 1 91 ? 0.888 -4.064 -9.391 1.00 87.62 91 VAL A CA 1
ATOM 717 C C . VAL A 1 91 ? 2.326 -3.542 -9.361 1.00 87.62 91 VAL A C 1
ATOM 719 O O . VAL A 1 91 ? 2.841 -3.107 -10.389 1.00 87.62 91 VAL A O 1
ATOM 722 N N . VAL A 1 92 ? 2.992 -3.603 -8.206 1.00 87.50 92 VAL A N 1
ATOM 723 C CA . VAL A 1 92 ? 4.350 -3.071 -8.015 1.00 87.50 92 VAL A CA 1
ATOM 724 C C . VAL A 1 92 ? 5.397 -3.920 -8.736 1.00 87.50 92 VAL A C 1
ATOM 726 O O . VAL A 1 92 ? 6.303 -3.371 -9.357 1.00 87.50 92 VAL A O 1
ATOM 729 N N . GLU A 1 93 ? 5.285 -5.248 -8.703 1.00 84.62 93 GLU A N 1
ATOM 730 C CA . GLU A 1 93 ? 6.254 -6.149 -9.346 1.00 84.62 93 GLU A CA 1
ATOM 731 C C . GLU A 1 93 ? 6.507 -5.820 -10.840 1.00 84.62 93 GLU A C 1
ATOM 733 O O . GLU A 1 93 ? 7.668 -5.602 -11.203 1.00 84.62 93 GLU A O 1
ATOM 738 N N . PRO A 1 94 ? 5.484 -5.694 -11.713 1.00 82.00 94 PRO A N 1
ATOM 739 C CA . PRO A 1 94 ? 5.681 -5.369 -13.127 1.00 82.00 94 PRO A CA 1
ATOM 740 C C . PRO A 1 94 ? 5.901 -3.875 -13.415 1.00 82.00 94 PRO A C 1
ATOM 742 O O . PRO A 1 94 ? 6.267 -3.538 -14.542 1.00 82.00 94 PRO A O 1
ATOM 745 N N . LEU A 1 95 ? 5.692 -2.969 -12.451 1.00 86.50 95 LEU A N 1
ATOM 746 C CA . LEU A 1 95 ? 5.688 -1.523 -12.705 1.00 86.50 95 LEU A CA 1
ATOM 747 C C . LEU A 1 95 ? 7.030 -1.001 -13.244 1.00 86.50 95 LEU A C 1
ATOM 749 O O . LEU A 1 95 ? 7.035 -0.194 -14.166 1.00 86.50 95 LEU A O 1
ATOM 753 N N . GLY A 1 96 ? 8.160 -1.482 -12.723 1.00 84.00 96 GLY A N 1
ATOM 754 C CA . GLY A 1 96 ? 9.491 -1.083 -13.194 1.00 84.00 96 GLY A CA 1
ATOM 755 C C . GLY A 1 96 ? 9.744 -1.456 -14.655 1.00 84.00 96 GLY A C 1
ATOM 756 O O . GLY A 1 96 ? 10.037 -0.568 -15.456 1.00 84.00 96 GLY A O 1
ATOM 757 N N . PRO A 1 97 ? 9.586 -2.736 -15.045 1.00 81.75 97 PRO A N 1
ATOM 758 C CA . PRO A 1 97 ? 9.657 -3.140 -16.446 1.00 81.75 97 PRO A CA 1
ATOM 759 C C . PRO A 1 97 ? 8.704 -2.361 -17.360 1.00 81.75 97 PRO A C 1
ATOM 761 O O . PRO A 1 97 ? 9.117 -1.918 -18.431 1.00 81.75 97 PRO A O 1
ATOM 764 N N . LEU A 1 98 ? 7.460 -2.136 -16.925 1.00 84.06 98 LEU A N 1
ATOM 765 C CA . LEU A 1 98 ? 6.477 -1.361 -17.685 1.00 84.06 98 LEU A CA 1
ATOM 766 C C . LEU A 1 98 ? 6.908 0.102 -17.866 1.00 84.06 98 LEU A C 1
ATOM 768 O O . LEU A 1 98 ? 6.803 0.635 -18.968 1.00 84.06 98 LEU A O 1
ATOM 772 N N . ALA A 1 99 ? 7.441 0.736 -16.819 1.00 84.62 99 ALA A N 1
ATOM 773 C CA . ALA A 1 99 ? 7.934 2.109 -16.871 1.00 84.62 99 ALA A CA 1
ATOM 774 C C . ALA A 1 99 ? 9.135 2.253 -17.817 1.00 84.62 99 ALA A C 1
ATOM 776 O O . ALA A 1 99 ? 9.192 3.203 -18.594 1.00 84.62 99 ALA A O 1
ATOM 777 N N . VAL A 1 100 ? 10.064 1.290 -17.812 1.00 83.25 100 VAL A N 1
ATOM 778 C CA . VAL A 1 100 ? 11.213 1.274 -18.735 1.00 83.25 100 VAL A CA 1
ATOM 779 C C . VAL A 1 100 ? 10.753 1.091 -20.181 1.00 83.25 100 VAL A C 1
ATOM 781 O O . VAL A 1 100 ? 11.204 1.816 -21.066 1.00 83.25 100 VAL A O 1
ATOM 784 N N . MET A 1 101 ? 9.826 0.161 -20.435 1.00 80.44 101 MET A N 1
ATOM 785 C CA . MET A 1 101 ? 9.239 -0.025 -21.766 1.00 80.44 101 MET A CA 1
ATOM 786 C C . MET A 1 101 ? 8.529 1.240 -22.256 1.00 80.44 101 MET A C 1
ATOM 788 O O . MET A 1 101 ? 8.702 1.637 -23.406 1.00 80.44 101 MET A O 1
ATOM 792 N N . TRP A 1 102 ? 7.778 1.906 -21.380 1.00 85.44 102 TRP A N 1
ATOM 793 C CA . TRP A 1 102 ? 7.103 3.164 -21.686 1.00 85.44 102 TRP A CA 1
ATOM 794 C C . TRP A 1 102 ? 8.073 4.317 -21.955 1.00 85.44 102 TRP A C 1
ATOM 796 O O . TRP A 1 102 ? 7.893 5.052 -22.928 1.00 85.44 102 TRP A O 1
ATOM 806 N N . ALA A 1 103 ? 9.144 4.441 -21.170 1.00 83.75 103 ALA A N 1
ATOM 807 C CA . ALA A 1 103 ? 10.170 5.462 -21.372 1.00 83.75 103 ALA A CA 1
ATOM 808 C C . ALA A 1 103 ? 10.924 5.272 -22.701 1.00 83.75 103 ALA A C 1
ATOM 810 O O . ALA A 1 103 ? 11.232 6.249 -23.381 1.00 83.75 103 A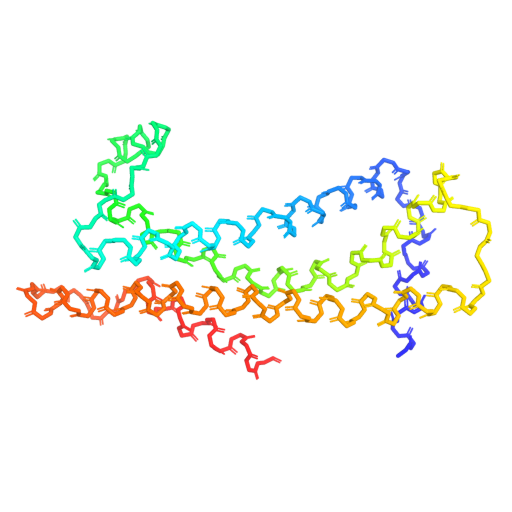LA A O 1
ATOM 811 N N . ARG A 1 104 ? 11.161 4.019 -23.115 1.00 78.31 104 ARG A N 1
ATOM 812 C CA . ARG A 1 104 ? 11.698 3.707 -24.449 1.00 78.31 104 ARG A CA 1
ATOM 813 C C . ARG A 1 104 ? 10.705 4.047 -25.559 1.00 78.31 104 ARG A C 1
ATOM 815 O O . ARG A 1 104 ? 11.086 4.680 -26.535 1.00 78.31 104 ARG A O 1
ATOM 822 N N . TYR A 1 105 ? 9.436 3.665 -25.406 1.00 77.94 105 TYR A N 1
ATOM 823 C CA . TYR A 1 105 ? 8.398 3.923 -26.413 1.00 77.94 105 TYR A CA 1
ATOM 824 C C . TYR A 1 105 ? 8.168 5.427 -26.651 1.00 77.94 105 TYR A C 1
ATOM 826 O O . TYR A 1 105 ? 7.884 5.848 -27.766 1.00 77.94 105 TYR A O 1
ATOM 834 N N . THR A 1 106 ? 8.312 6.246 -25.608 1.00 81.12 106 THR A N 1
ATOM 835 C CA . THR A 1 106 ? 8.168 7.713 -25.669 1.00 81.12 106 THR A CA 1
ATOM 836 C C . THR A 1 106 ? 9.448 8.451 -26.072 1.00 81.12 106 THR A C 1
ATOM 838 O O . THR A 1 106 ? 9.428 9.674 -26.186 1.00 81.12 106 THR A O 1
ATOM 841 N N . GLY A 1 107 ? 10.559 7.738 -26.288 1.00 78.88 107 GLY A N 1
ATOM 842 C CA . GLY A 1 107 ? 11.850 8.329 -26.652 1.00 78.88 107 GLY A CA 1
ATOM 843 C C . GLY A 1 107 ? 12.558 9.076 -25.515 1.00 78.88 107 GLY A C 1
ATOM 844 O O . GLY A 1 107 ? 13.547 9.759 -25.764 1.00 78.88 107 GLY A O 1
ATOM 845 N N . LEU A 1 108 ? 12.082 8.949 -24.269 1.00 77.19 108 LEU A N 1
ATOM 846 C CA . LEU A 1 108 ? 12.713 9.551 -23.086 1.00 77.19 108 LEU A CA 1
ATOM 847 C C . LEU A 1 108 ? 14.037 8.871 -22.718 1.00 77.19 108 LEU A C 1
ATOM 849 O O . LEU A 1 108 ? 14.893 9.475 -22.075 1.00 77.19 108 LEU A O 1
ATOM 853 N N . VAL A 1 109 ? 14.196 7.608 -23.109 1.00 77.81 109 VAL A N 1
ATOM 854 C CA . VAL A 1 109 ? 15.421 6.829 -22.937 1.00 77.81 109 VAL A CA 1
ATOM 855 C C . VAL A 1 109 ? 15.845 6.316 -24.308 1.00 77.81 109 VAL A C 1
ATOM 857 O O . VAL A 1 109 ? 15.026 5.750 -25.033 1.00 77.81 109 VAL A O 1
ATOM 860 N N . GLY A 1 110 ? 17.120 6.525 -24.649 1.00 74.94 110 GLY A N 1
ATOM 861 C CA . GLY A 1 110 ? 17.722 6.023 -25.884 1.00 74.94 110 GLY A CA 1
ATOM 862 C C . GLY A 1 110 ? 17.823 4.494 -25.926 1.00 74.94 110 GLY A C 1
ATOM 863 O O . GLY A 1 110 ? 17.267 3.777 -25.090 1.00 74.94 110 GLY A O 1
ATOM 864 N N . GLU A 1 111 ? 18.549 3.970 -26.911 1.00 77.38 111 GLU A N 1
ATOM 865 C CA . GLU A 1 111 ? 18.816 2.533 -26.966 1.00 77.38 111 GLU A CA 1
ATOM 866 C C . GLU A 1 111 ? 19.614 2.085 -25.735 1.00 77.38 111 GLU A C 1
ATOM 868 O O . GLU A 1 111 ? 20.678 2.619 -25.436 1.00 77.38 111 GLU A O 1
ATOM 873 N N . MET A 1 112 ? 19.072 1.104 -25.014 1.00 74.75 112 MET A N 1
ATOM 874 C CA . MET A 1 112 ? 19.748 0.434 -23.907 1.00 74.75 112 MET A CA 1
ATOM 875 C C . MET A 1 112 ? 20.237 -0.929 -24.376 1.00 74.75 112 MET A C 1
ATOM 877 O O . MET A 1 112 ? 19.489 -1.679 -25.007 1.00 74.75 112 MET A O 1
ATOM 881 N N . THR A 1 113 ? 21.465 -1.275 -24.010 1.00 83.12 113 THR A N 1
ATOM 882 C CA . THR A 1 113 ? 22.011 -2.620 -24.195 1.00 83.12 113 THR A CA 1
ATOM 883 C C . THR A 1 113 ? 21.300 -3.627 -23.287 1.00 83.12 113 THR A C 1
ATOM 885 O O . THR A 1 113 ? 20.808 -3.287 -22.207 1.00 83.12 113 THR A O 1
ATOM 888 N N . ASP A 1 114 ? 21.314 -4.909 -23.658 1.00 78.94 114 ASP A N 1
ATOM 889 C CA . ASP A 1 114 ? 20.717 -5.974 -22.837 1.00 78.94 114 ASP A CA 1
ATOM 890 C C . ASP A 1 114 ? 21.305 -6.032 -21.417 1.00 78.94 114 ASP A C 1
ATOM 892 O O . ASP A 1 114 ? 20.617 -6.390 -20.459 1.00 78.94 114 ASP A O 1
ATOM 896 N N . LYS A 1 115 ? 22.579 -5.655 -21.247 1.00 83.12 115 LYS A N 1
ATOM 897 C CA . LYS A 1 115 ? 23.220 -5.574 -19.927 1.00 83.12 115 LYS A CA 1
ATOM 898 C C . LYS A 1 115 ? 22.602 -4.478 -19.059 1.00 83.12 115 LYS A C 1
ATOM 900 O O . LYS A 1 115 ? 22.366 -4.711 -17.875 1.00 83.12 115 LYS A O 1
ATOM 905 N N . GLU A 1 116 ? 22.313 -3.314 -19.633 1.00 83.06 116 GLU A N 1
ATOM 906 C CA . GLU A 1 116 ? 21.699 -2.187 -18.922 1.00 83.06 116 GLU A CA 1
ATOM 907 C C . GLU A 1 116 ? 20.246 -2.489 -18.556 1.00 83.06 116 GLU A C 1
ATOM 909 O O . GLU A 1 116 ? 19.855 -2.294 -17.406 1.00 83.06 116 GLU A O 1
ATOM 914 N N . VAL A 1 117 ? 19.476 -3.067 -19.484 1.00 79.50 117 VAL A N 1
ATOM 915 C CA . VAL A 1 117 ? 18.092 -3.495 -19.221 1.00 79.50 117 VAL A CA 1
ATOM 916 C C . VAL A 1 117 ? 18.040 -4.506 -18.071 1.00 79.50 117 VAL A C 1
ATOM 918 O O . VAL A 1 117 ? 17.268 -4.341 -17.125 1.00 79.50 117 VAL A O 1
ATOM 921 N N . ASN A 1 118 ? 18.914 -5.517 -18.094 1.00 81.25 118 ASN A N 1
ATOM 922 C CA . ASN A 1 118 ? 18.994 -6.508 -17.020 1.00 81.25 118 ASN A CA 1
ATOM 923 C C . ASN A 1 118 ? 19.434 -5.896 -15.681 1.00 81.25 118 ASN A C 1
ATOM 925 O O . ASN A 1 118 ? 18.934 -6.295 -14.628 1.00 81.25 118 ASN A O 1
ATOM 929 N N . CYS A 1 119 ? 20.343 -4.917 -15.697 1.00 84.62 119 CYS A N 1
ATOM 930 C CA . CYS A 1 119 ? 20.745 -4.187 -14.496 1.00 84.62 119 CYS A CA 1
ATOM 931 C C . CYS A 1 119 ? 19.552 -3.445 -13.869 1.00 84.62 119 CYS A C 1
ATOM 933 O O . CYS A 1 119 ? 19.286 -3.603 -12.675 1.00 84.62 119 CYS A O 1
ATOM 935 N N . VAL A 1 120 ? 18.777 -2.714 -14.678 1.00 83.06 120 VAL A N 1
ATOM 936 C CA . VAL A 1 120 ? 17.587 -1.980 -14.220 1.00 83.06 120 VAL A CA 1
ATOM 937 C C . VAL A 1 120 ? 16.534 -2.931 -13.654 1.00 83.06 120 VAL A C 1
ATOM 939 O O . VAL A 1 120 ? 15.996 -2.673 -12.577 1.00 83.06 120 VAL A O 1
ATOM 942 N N . PHE A 1 121 ? 16.274 -4.060 -14.315 1.00 84.50 121 PHE A N 1
ATOM 943 C CA . PHE A 1 121 ? 15.304 -5.046 -13.830 1.00 84.50 121 PHE A CA 1
ATOM 944 C C . PHE A 1 121 ? 15.736 -5.695 -12.512 1.00 84.50 121 PHE A C 1
ATOM 946 O O . PHE A 1 121 ? 14.915 -5.843 -11.607 1.00 84.50 121 PHE A O 1
ATOM 953 N N . ASN A 1 122 ? 17.023 -6.012 -12.353 1.00 85.12 122 ASN A N 1
ATOM 954 C CA . ASN A 1 122 ? 17.552 -6.549 -11.099 1.00 85.12 122 ASN A CA 1
ATOM 955 C C . ASN A 1 122 ? 17.506 -5.523 -9.956 1.00 85.12 122 ASN A C 1
ATOM 957 O O . ASN A 1 122 ? 17.173 -5.879 -8.823 1.00 85.12 122 ASN A O 1
ATOM 961 N N . CYS A 1 123 ? 17.807 -4.250 -10.234 1.00 86.62 123 CYS A N 1
ATOM 962 C CA . CYS A 1 123 ? 17.631 -3.168 -9.263 1.00 86.62 123 CYS A CA 1
ATOM 963 C C . CYS A 1 123 ? 16.159 -3.006 -8.872 1.00 86.62 123 CYS A C 1
ATOM 965 O O . CYS A 1 123 ? 15.842 -2.953 -7.683 1.00 86.62 123 CYS A O 1
ATOM 967 N N . TRP A 1 124 ? 15.251 -3.002 -9.852 1.00 88.56 124 TRP A N 1
ATOM 968 C CA . TRP A 1 124 ? 13.818 -2.904 -9.596 1.00 88.56 124 TRP A CA 1
ATOM 969 C C . TRP A 1 124 ? 13.298 -4.063 -8.750 1.00 88.56 124 TRP A C 1
ATOM 971 O O . TRP A 1 124 ? 12.551 -3.830 -7.805 1.00 88.56 124 TRP A O 1
ATOM 981 N N . ALA A 1 125 ? 13.713 -5.301 -9.025 1.00 86.19 125 ALA A N 1
ATOM 982 C CA . ALA A 1 125 ? 13.301 -6.467 -8.245 1.00 86.19 125 ALA A CA 1
ATOM 983 C C . ALA A 1 125 ? 13.639 -6.313 -6.749 1.00 86.19 125 ALA A C 1
ATOM 985 O O . ALA A 1 125 ? 12.836 -6.663 -5.888 1.00 86.19 125 ALA A O 1
ATOM 986 N N . LYS A 1 126 ? 14.796 -5.722 -6.422 1.00 89.06 126 LYS A N 1
ATOM 987 C CA . LYS A 1 126 ? 15.186 -5.450 -5.028 1.00 89.06 126 LYS A CA 1
ATOM 988 C C . LYS A 1 126 ? 14.382 -4.303 -4.412 1.00 89.06 126 LYS A C 1
ATOM 990 O O . LYS A 1 126 ? 13.919 -4.423 -3.279 1.00 89.06 126 LYS A O 1
ATOM 995 N N . ILE A 1 127 ? 14.205 -3.206 -5.152 1.00 89.06 127 ILE A N 1
ATOM 996 C CA . ILE A 1 127 ? 13.462 -2.024 -4.684 1.00 89.06 127 ILE A CA 1
ATOM 997 C C . ILE A 1 127 ? 11.988 -2.368 -4.452 1.00 89.06 127 ILE A C 1
ATOM 999 O O . ILE A 1 127 ? 11.449 -2.077 -3.386 1.00 89.06 127 ILE A O 1
ATOM 1003 N N . SER A 1 128 ? 11.349 -3.022 -5.423 1.00 89.75 128 SER A N 1
ATOM 1004 C CA . SER A 1 128 ? 9.950 -3.454 -5.343 1.00 89.75 128 SER A CA 1
ATOM 1005 C C . SER A 1 128 ? 9.719 -4.384 -4.158 1.00 89.75 128 SER A C 1
ATOM 1007 O O . SER A 1 128 ? 8.775 -4.169 -3.404 1.00 89.75 128 SER A O 1
ATOM 1009 N N . LEU A 1 129 ? 10.614 -5.349 -3.926 1.00 88.94 129 LEU A N 1
ATOM 1010 C CA . LEU A 1 129 ? 10.534 -6.239 -2.772 1.00 88.94 129 LEU A CA 1
ATOM 1011 C C . LEU A 1 129 ? 10.583 -5.462 -1.447 1.00 88.94 129 LEU A C 1
ATOM 1013 O O . LEU A 1 129 ? 9.728 -5.662 -0.584 1.00 88.94 129 LEU A O 1
ATOM 1017 N N . GLY A 1 130 ? 11.536 -4.535 -1.299 1.00 88.44 130 GLY A N 1
ATOM 1018 C CA . GLY A 1 130 ? 11.613 -3.663 -0.124 1.00 88.44 130 GLY A CA 1
ATOM 1019 C C . GLY A 1 130 ? 10.343 -2.827 0.068 1.00 88.44 130 GLY A C 1
ATOM 1020 O O . GLY A 1 130 ? 9.799 -2.760 1.169 1.00 88.44 130 GLY A O 1
ATOM 1021 N N . TYR A 1 131 ? 9.818 -2.252 -1.015 1.00 90.50 131 TYR A N 1
ATOM 1022 C CA . TYR A 1 131 ? 8.600 -1.442 -0.989 1.00 90.50 131 TYR A CA 1
ATOM 1023 C C . TYR A 1 131 ? 7.351 -2.249 -0.599 1.00 90.50 131 TYR A C 1
ATOM 1025 O O . TYR A 1 131 ? 6.523 -1.786 0.193 1.00 90.50 131 TYR A O 1
ATOM 1033 N N . ILE A 1 132 ? 7.250 -3.487 -1.090 1.00 90.56 132 ILE A N 1
ATOM 1034 C CA . ILE A 1 132 ? 6.207 -4.447 -0.719 1.00 90.56 132 ILE A CA 1
ATOM 1035 C C . ILE A 1 132 ? 6.289 -4.783 0.770 1.00 90.56 132 ILE A C 1
ATOM 1037 O O . ILE A 1 132 ? 5.268 -4.717 1.454 1.00 90.56 132 ILE A O 1
ATOM 1041 N N . TYR A 1 133 ? 7.479 -5.079 1.301 1.00 90.25 133 TYR A N 1
ATOM 1042 C CA . TYR A 1 133 ? 7.643 -5.389 2.724 1.00 90.25 133 TYR A CA 1
ATOM 1043 C C . TYR A 1 133 ? 7.281 -4.216 3.634 1.00 90.25 133 TYR A C 1
ATOM 1045 O O . TYR A 1 133 ? 6.544 -4.406 4.601 1.00 90.25 133 TYR A O 1
ATOM 1053 N N . VAL A 1 134 ? 7.744 -3.004 3.313 1.00 91.25 134 VAL A N 1
ATOM 1054 C CA . VAL A 1 134 ? 7.412 -1.797 4.088 1.00 91.25 134 VAL A CA 1
ATOM 1055 C C . VAL A 1 134 ? 5.902 -1.574 4.109 1.00 91.25 134 VAL A C 1
ATOM 1057 O O . VAL A 1 134 ? 5.310 -1.380 5.170 1.00 91.25 134 VAL A O 1
ATOM 1060 N N . THR A 1 135 ? 5.253 -1.669 2.950 1.00 91.06 135 THR A N 1
ATOM 1061 C CA . THR A 1 135 ? 3.800 -1.493 2.848 1.00 91.06 135 THR A CA 1
ATOM 1062 C C . THR A 1 135 ? 3.040 -2.592 3.596 1.00 91.06 135 THR A C 1
ATOM 1064 O O . THR A 1 135 ? 2.057 -2.310 4.284 1.00 91.06 135 THR A O 1
ATOM 1067 N N . GLY A 1 136 ? 3.512 -3.838 3.519 1.00 89.56 136 GLY A N 1
ATOM 1068 C CA . GLY A 1 136 ? 2.936 -4.966 4.249 1.00 89.56 136 GLY A CA 1
ATOM 1069 C C . GLY A 1 136 ? 3.024 -4.776 5.761 1.00 89.56 136 GLY A C 1
ATOM 1070 O O . GLY A 1 136 ? 2.035 -4.983 6.464 1.00 89.56 136 GLY A O 1
ATOM 1071 N N . ALA A 1 137 ? 4.164 -4.289 6.260 1.00 90.31 137 ALA A N 1
ATOM 1072 C CA . ALA A 1 137 ? 4.349 -3.956 7.669 1.00 90.31 137 ALA A CA 1
ATOM 1073 C C . ALA A 1 137 ? 3.402 -2.834 8.130 1.00 90.31 137 ALA A C 1
ATOM 1075 O O . ALA A 1 137 ? 2.827 -2.928 9.217 1.00 90.31 137 ALA A O 1
ATOM 1076 N N . ILE A 1 138 ? 3.180 -1.807 7.300 1.00 91.06 138 ILE A N 1
ATOM 1077 C CA . ILE A 1 138 ? 2.211 -0.736 7.586 1.00 91.06 138 ILE A CA 1
ATOM 1078 C C . ILE A 1 138 ? 0.794 -1.309 7.705 1.00 91.06 138 ILE A C 1
ATOM 1080 O O . ILE A 1 138 ? 0.094 -0.989 8.669 1.00 91.06 138 ILE A O 1
ATOM 1084 N N . CYS A 1 139 ? 0.387 -2.170 6.766 1.00 90.81 139 CYS A N 1
ATOM 1085 C CA . CYS A 1 139 ? -0.933 -2.808 6.769 1.00 90.81 139 CYS A CA 1
ATOM 1086 C C . CYS A 1 139 ? -1.128 -3.685 8.012 1.00 90.81 139 CYS A C 1
ATOM 1088 O O . CYS A 1 139 ? -2.114 -3.526 8.732 1.00 90.81 139 CYS A O 1
ATOM 1090 N N . PHE A 1 140 ? -0.157 -4.554 8.307 1.00 89.62 140 PHE A N 1
ATOM 1091 C CA . PHE A 1 140 ? -0.176 -5.413 9.491 1.00 89.62 140 PHE A CA 1
ATOM 1092 C C . PHE A 1 140 ? -0.270 -4.600 10.787 1.00 89.62 140 PHE A C 1
ATOM 1094 O O . PHE A 1 140 ? -1.078 -4.909 11.666 1.00 89.62 140 PHE A O 1
ATOM 1101 N N . THR A 1 141 ? 0.519 -3.527 10.895 1.00 88.88 141 THR A N 1
ATOM 1102 C CA . THR A 1 141 ? 0.508 -2.635 12.062 1.00 88.88 141 THR A CA 1
ATOM 1103 C C . THR A 1 141 ? -0.848 -1.956 12.224 1.00 88.88 141 THR A C 1
ATOM 1105 O O . THR A 1 141 ? -1.396 -1.953 13.325 1.00 88.88 141 THR A O 1
ATOM 1108 N N . GLY A 1 142 ? -1.422 -1.425 11.140 1.00 86.88 142 GLY A N 1
ATOM 1109 C CA . GLY A 1 142 ? -2.749 -0.809 11.161 1.00 86.88 142 GLY A CA 1
ATOM 1110 C C . GLY A 1 142 ? -3.812 -1.774 11.669 1.00 86.88 142 GLY A C 1
ATOM 1111 O O . GLY A 1 142 ? -4.488 -1.490 12.657 1.00 86.88 142 GLY A O 1
ATOM 1112 N N . LEU A 1 143 ? -3.895 -2.957 11.063 1.00 88.44 143 LEU A N 1
ATOM 1113 C CA . LEU A 1 143 ? -4.851 -3.987 11.463 1.00 88.44 143 LEU A CA 1
ATOM 1114 C C . LEU A 1 143 ? -4.670 -4.439 12.912 1.00 88.44 143 LEU A C 1
ATOM 1116 O O . LEU A 1 143 ? -5.661 -4.611 13.624 1.00 88.44 143 LEU A O 1
ATOM 1120 N N . SER A 1 144 ? -3.427 -4.575 13.374 1.00 86.94 144 SER A N 1
ATOM 1121 C CA . SER A 1 144 ? -3.120 -4.941 14.760 1.00 86.94 144 SER A CA 1
ATOM 1122 C C . SER A 1 144 ? -3.582 -3.869 15.748 1.00 86.94 144 SER A C 1
ATOM 1124 O O . SER A 1 144 ? -4.225 -4.187 16.747 1.00 86.94 144 SER A O 1
ATOM 1126 N N . VAL A 1 145 ? -3.323 -2.591 15.452 1.00 87.62 145 VAL A N 1
ATOM 1127 C CA . VAL A 1 145 ? -3.741 -1.450 16.284 1.00 87.62 145 VAL A CA 1
ATOM 1128 C C . VAL A 1 145 ? -5.264 -1.384 16.414 1.00 87.62 145 VAL A C 1
ATOM 1130 O O . VAL A 1 145 ? -5.790 -1.230 17.520 1.00 87.62 145 VAL A O 1
ATOM 1133 N N . TRP A 1 146 ? -5.984 -1.528 15.301 1.00 84.56 146 TRP A N 1
ATOM 1134 C CA . TRP A 1 146 ? -7.446 -1.481 15.298 1.00 84.56 146 TRP A CA 1
ATOM 1135 C C . TRP A 1 146 ? -8.074 -2.718 15.952 1.00 84.56 146 TRP A C 1
ATOM 1137 O O . TRP A 1 146 ? -9.038 -2.580 16.708 1.00 84.56 146 TRP A O 1
ATOM 1147 N N . SER A 1 147 ? -7.487 -3.901 15.751 1.00 85.94 147 SER A N 1
ATOM 1148 C CA . SER A 1 147 ? -7.897 -5.135 16.436 1.00 85.94 147 SER A CA 1
ATOM 1149 C C . SER A 1 147 ? -7.710 -5.026 17.952 1.00 85.94 147 SER A C 1
ATOM 1151 O O . SER A 1 147 ? -8.646 -5.294 18.708 1.00 85.94 147 SER A O 1
ATOM 1153 N N . TYR A 1 148 ? -6.538 -4.564 18.405 1.00 85.19 148 TYR A N 1
ATOM 1154 C CA . TYR A 1 148 ? -6.242 -4.356 19.824 1.00 85.19 148 TYR A CA 1
ATOM 1155 C C . TYR A 1 148 ? -7.250 -3.406 20.470 1.00 85.19 148 TYR A C 1
ATOM 1157 O O . TYR A 1 148 ? -7.867 -3.742 21.479 1.00 85.19 148 TYR A O 1
ATOM 1165 N N . ARG A 1 149 ? -7.491 -2.246 19.850 1.00 79.31 149 ARG A N 1
ATOM 1166 C CA . ARG A 1 149 ? -8.445 -1.260 20.365 1.00 79.31 149 ARG A CA 1
ATOM 1167 C C . ARG A 1 149 ? -9.842 -1.847 20.548 1.00 79.31 149 ARG A C 1
ATOM 1169 O O . ARG A 1 149 ? -10.496 -1.580 21.559 1.00 79.31 149 ARG A O 1
ATOM 1176 N N . ARG A 1 150 ? -10.311 -2.637 19.580 1.00 77.81 150 ARG A N 1
ATOM 1177 C CA . ARG A 1 150 ? -11.629 -3.267 19.659 1.00 77.81 150 ARG A CA 1
ATOM 1178 C C . ARG A 1 150 ? -11.698 -4.269 20.807 1.00 77.81 150 ARG A C 1
ATOM 1180 O O . ARG A 1 150 ? -12.691 -4.287 21.530 1.00 77.81 150 ARG A O 1
ATOM 1187 N N . GLN A 1 151 ? -10.633 -5.039 21.033 1.00 78.94 151 GLN A N 1
ATOM 1188 C CA . GLN A 1 151 ? -10.532 -5.912 22.204 1.00 78.94 151 GLN A CA 1
ATOM 1189 C C . GLN A 1 151 ? -10.603 -5.109 23.510 1.00 78.94 151 GLN A C 1
ATOM 1191 O O . GLN A 1 151 ? -11.399 -5.450 24.384 1.00 78.94 151 GLN A O 1
ATOM 1196 N N . THR A 1 152 ? -9.871 -3.995 23.630 1.00 78.00 152 THR A N 1
ATOM 1197 C CA . THR A 1 152 ? -9.926 -3.137 24.828 1.00 78.00 152 THR A CA 1
ATOM 1198 C C . THR A 1 152 ? -11.333 -2.581 25.071 1.00 78.00 152 THR A C 1
ATOM 1200 O O . THR A 1 152 ? -11.804 -2.551 26.205 1.00 78.00 152 THR A O 1
ATOM 1203 N N . GLN A 1 153 ? -12.049 -2.183 24.016 1.00 74.38 153 GLN A N 1
ATOM 1204 C CA . GLN A 1 153 ? -13.425 -1.692 24.135 1.00 74.38 153 GLN A CA 1
ATOM 1205 C C . GLN A 1 153 ? -14.429 -2.797 24.477 1.00 74.38 153 GLN A C 1
ATOM 1207 O O . GLN A 1 153 ? -15.354 -2.532 25.244 1.00 74.38 153 GLN A O 1
ATOM 1212 N N . ARG A 1 154 ? -14.236 -4.032 23.991 1.00 72.44 154 ARG A N 1
ATOM 1213 C CA . ARG A 1 154 ? -15.055 -5.195 24.384 1.00 72.44 154 ARG A CA 1
ATOM 1214 C C . ARG A 1 154 ? -14.962 -5.502 25.876 1.00 72.44 154 ARG A C 1
ATOM 1216 O O . ARG A 1 154 ? -15.965 -5.877 26.477 1.00 72.44 154 ARG A O 1
ATOM 1223 N N . HIS A 1 155 ? -13.785 -5.318 26.477 1.00 68.38 155 HIS A N 1
ATOM 1224 C CA . HIS A 1 155 ? -13.623 -5.464 27.926 1.00 68.38 155 HIS A CA 1
ATOM 1225 C C . HIS A 1 155 ? -14.454 -4.441 28.717 1.00 68.38 155 HIS A C 1
ATOM 1227 O O . HIS A 1 155 ? -14.869 -4.731 29.834 1.00 68.38 155 HIS A O 1
ATOM 1233 N N . ILE A 1 156 ? -14.731 -3.269 28.135 1.00 71.06 156 ILE A N 1
ATOM 1234 C CA . ILE A 1 156 ? -15.470 -2.174 28.784 1.00 71.06 156 ILE A CA 1
ATOM 1235 C C . ILE A 1 156 ? -16.972 -2.232 28.451 1.00 71.06 156 ILE A C 1
ATOM 1237 O O . ILE A 1 156 ? -17.811 -1.912 29.291 1.00 71.06 156 ILE A O 1
ATOM 1241 N N . LYS A 1 157 ? -17.340 -2.642 27.232 1.00 66.00 157 LYS A N 1
ATOM 1242 C CA . LYS A 1 157 ? -18.725 -2.761 26.753 1.00 66.00 157 LYS A CA 1
ATOM 1243 C C . LYS A 1 157 ? -18.908 -4.122 26.083 1.00 66.00 157 LYS A C 1
ATOM 1245 O O . LYS A 1 157 ? -18.248 -4.391 25.085 1.00 66.00 157 LYS A O 1
ATOM 1250 N N . LYS A 1 158 ? -19.839 -4.953 26.576 1.00 57.75 158 LYS A N 1
ATOM 1251 C CA . LYS A 1 158 ? -20.228 -6.225 25.930 1.00 57.75 158 LYS A CA 1
ATOM 1252 C C . LYS A 1 158 ? -20.698 -5.959 24.489 1.00 57.75 158 LYS A C 1
ATOM 1254 O O . LYS A 1 158 ? -21.849 -5.600 24.264 1.00 57.75 158 LYS A O 1
ATOM 1259 N N . GLN A 1 159 ? -19.795 -6.110 23.525 1.00 58.22 159 GLN A N 1
ATOM 1260 C CA . GLN A 1 159 ? -20.037 -5.981 22.086 1.00 58.22 159 GLN A CA 1
ATOM 1261 C C . GLN A 1 159 ? -19.691 -7.299 21.374 1.00 58.22 159 GLN A C 1
ATOM 1263 O O . GLN A 1 159 ? -18.913 -8.098 21.890 1.00 58.22 159 GLN A O 1
ATOM 1268 N N . SER A 1 160 ? -20.291 -7.511 20.196 1.00 55.47 160 SER A N 1
ATOM 1269 C CA . SER A 1 160 ? -20.267 -8.753 19.399 1.00 55.47 160 SER A CA 1
ATOM 1270 C C . SER A 1 160 ? -18.879 -9.397 19.168 1.00 55.47 160 SER A C 1
ATOM 1272 O O . SER A 1 160 ? -17.833 -8.738 19.220 1.00 55.47 160 SER A O 1
ATOM 1274 N N . ILE A 1 161 ? -18.934 -10.703 18.866 1.00 57.53 161 ILE A N 1
ATOM 1275 C CA . ILE A 1 161 ? -17.921 -11.763 19.007 1.00 57.53 161 ILE A CA 1
ATOM 1276 C C . ILE A 1 161 ? -16.669 -11.565 18.131 1.00 57.53 161 ILE A C 1
ATOM 1278 O O . ILE A 1 161 ? -15.578 -11.882 18.593 1.00 57.53 161 ILE A O 1
ATOM 1282 N N . VAL A 1 162 ? -16.754 -10.976 16.931 1.00 67.38 162 VAL A N 1
ATOM 1283 C CA . VAL A 1 162 ? -15.558 -10.575 16.151 1.00 67.38 162 VAL A CA 1
ATOM 1284 C C . VAL A 1 162 ? -15.853 -9.366 15.256 1.00 67.38 162 VAL A C 1
ATOM 1286 O O . VAL A 1 162 ? -17.005 -9.074 14.936 1.00 67.38 162 VAL A O 1
ATOM 1289 N N . GLY A 1 163 ? -14.817 -8.584 14.953 1.00 70.81 163 GLY A N 1
ATOM 1290 C CA . GLY A 1 163 ? -14.918 -7.329 14.231 1.00 70.81 163 GLY A CA 1
ATOM 1291 C C . GLY A 1 163 ? -14.280 -7.314 12.856 1.00 70.81 163 GLY A C 1
ATOM 1292 O O . GLY A 1 163 ? -13.495 -8.194 12.521 1.00 70.81 163 GLY A O 1
ATOM 1293 N N . VAL A 1 164 ? -14.609 -6.285 12.066 1.00 79.50 164 VAL A N 1
ATOM 1294 C CA . VAL A 1 164 ? -14.055 -6.096 10.716 1.00 79.50 164 VAL A CA 1
ATOM 1295 C C . VAL A 1 164 ? -12.521 -6.071 10.741 1.00 79.50 164 VAL A C 1
ATOM 1297 O O . VAL A 1 164 ? -11.942 -6.818 9.955 1.00 79.50 164 VAL A O 1
ATOM 1300 N N . PRO A 1 165 ? -11.836 -5.342 11.651 1.00 79.38 165 PRO A N 1
ATOM 1301 C CA . PRO A 1 165 ? -10.374 -5.362 11.710 1.00 79.38 165 PRO A CA 1
ATOM 1302 C C . PRO A 1 165 ? -9.787 -6.750 11.985 1.00 79.38 165 PRO A C 1
ATOM 1304 O O . PRO A 1 165 ? -8.782 -7.103 11.380 1.00 79.38 165 PRO A O 1
ATOM 1307 N N . GLU A 1 166 ? -10.421 -7.563 12.832 1.00 78.88 166 GLU A N 1
ATOM 1308 C CA . GLU A 1 166 ? -9.933 -8.902 13.174 1.00 78.88 166 GLU A CA 1
ATOM 1309 C C . GLU A 1 166 ? -10.153 -9.909 12.044 1.00 78.88 166 GLU A C 1
ATOM 1311 O O . GLU A 1 166 ? -9.250 -10.684 11.738 1.00 78.88 166 GLU A O 1
ATOM 1316 N N . VAL A 1 167 ? -11.319 -9.873 11.384 1.00 81.75 167 VAL A N 1
ATOM 1317 C CA . VAL A 1 167 ? -11.568 -10.677 10.173 1.00 81.75 167 VAL A CA 1
ATOM 1318 C C . VAL A 1 167 ? -10.570 -10.291 9.089 1.00 81.75 167 VAL A C 1
ATOM 1320 O O . VAL A 1 167 ? -9.964 -11.148 8.455 1.00 81.75 167 VAL A O 1
ATOM 1323 N N . THR A 1 168 ? -10.357 -8.990 8.914 1.00 83.06 168 THR A N 1
ATOM 1324 C CA . THR A 1 168 ? -9.410 -8.455 7.941 1.00 83.06 168 THR A CA 1
ATOM 1325 C C . THR A 1 168 ? -7.981 -8.879 8.272 1.00 83.06 168 THR A C 1
ATOM 1327 O O . THR A 1 168 ? -7.264 -9.308 7.379 1.00 83.06 168 THR A O 1
ATOM 1330 N N . LEU A 1 169 ? -7.571 -8.838 9.543 1.00 83.25 169 LEU A N 1
ATOM 1331 C CA . LEU A 1 169 ? -6.258 -9.310 9.984 1.00 83.25 169 LEU A CA 1
ATOM 1332 C C . LEU A 1 169 ? -6.077 -10.806 9.727 1.00 83.25 169 LEU A C 1
ATOM 1334 O O . LEU A 1 169 ? -5.037 -11.192 9.205 1.00 83.25 169 LEU A O 1
ATOM 1338 N N . ALA A 1 170 ? -7.081 -11.629 10.038 1.00 82.69 170 ALA A N 1
ATOM 1339 C CA . ALA A 1 170 ? -7.040 -13.070 9.797 1.00 82.69 170 ALA A CA 1
ATOM 1340 C C . ALA A 1 170 ? -6.950 -13.410 8.299 1.00 82.69 170 ALA A C 1
ATOM 1342 O O . ALA A 1 170 ? -6.183 -14.283 7.898 1.00 82.69 170 ALA A O 1
ATOM 1343 N N . LEU A 1 171 ? -7.700 -12.694 7.457 1.00 83.50 171 LEU A N 1
ATOM 1344 C CA . LEU A 1 171 ? -7.612 -12.836 6.004 1.00 83.50 171 LEU A CA 1
ATOM 1345 C C . LEU A 1 171 ? -6.262 -12.342 5.476 1.00 83.50 171 LEU A C 1
ATOM 1347 O O . LEU A 1 171 ? -5.657 -12.997 4.635 1.00 83.50 171 LEU A O 1
ATOM 1351 N N . PHE A 1 172 ? -5.763 -11.215 5.982 1.00 83.69 172 PHE A N 1
ATOM 1352 C CA . PHE A 1 172 ? -4.490 -10.627 5.574 1.00 83.69 172 PHE A CA 1
ATOM 1353 C C . PHE A 1 172 ? -3.302 -11.531 5.915 1.00 83.69 172 PHE A C 1
ATOM 1355 O O . PHE A 1 172 ? -2.425 -11.726 5.076 1.00 83.69 172 PHE A O 1
ATOM 1362 N N . THR A 1 173 ? -3.277 -12.121 7.114 1.00 79.56 173 THR A N 1
ATOM 1363 C CA . THR A 1 173 ? -2.248 -13.101 7.481 1.00 79.56 173 THR A CA 1
ATOM 1364 C C . THR A 1 173 ? -2.368 -14.356 6.625 1.00 79.56 173 THR A C 1
ATOM 1366 O O . THR A 1 173 ? -1.363 -14.790 6.074 1.00 79.56 173 THR A O 1
ATOM 1369 N N . GLY A 1 174 ? -3.578 -14.884 6.412 1.00 75.81 174 GLY A N 1
ATOM 1370 C CA . GLY A 1 174 ? -3.800 -16.014 5.504 1.00 75.81 174 GLY A CA 1
ATOM 1371 C C . GLY A 1 174 ? -3.295 -15.755 4.079 1.00 75.81 174 GLY A C 1
ATOM 1372 O O . GLY A 1 174 ? -2.660 -16.619 3.488 1.00 75.81 174 GLY A O 1
ATOM 1373 N N . LEU A 1 175 ? -3.502 -14.547 3.550 1.00 71.25 175 LEU A N 1
ATOM 1374 C CA . LEU A 1 175 ? -3.056 -14.133 2.213 1.00 71.25 175 LEU A CA 1
ATOM 1375 C C . LEU A 1 175 ? -1.549 -13.838 2.113 1.00 71.25 175 LEU A C 1
ATOM 1377 O O . LEU A 1 175 ? -1.027 -13.765 1.006 1.00 71.25 175 LEU A O 1
ATOM 1381 N N . LEU A 1 176 ? -0.854 -13.629 3.235 1.00 64.62 176 LEU A N 1
ATOM 1382 C CA . LEU A 1 176 ? 0.598 -13.418 3.273 1.00 64.62 176 LEU A CA 1
ATOM 1383 C C . LEU A 1 176 ? 1.396 -14.730 3.212 1.00 64.62 176 LEU A C 1
ATOM 1385 O O . LEU A 1 176 ? 2.540 -14.710 2.759 1.00 64.62 176 LEU A O 1
ATOM 1389 N N . PHE A 1 177 ? 0.817 -15.837 3.690 1.00 55.97 177 PHE A N 1
ATOM 1390 C CA . PHE A 1 177 ? 1.461 -17.158 3.764 1.00 55.97 177 PHE A CA 1
ATOM 1391 C C . PHE A 1 177 ? 1.086 -18.105 2.607 1.00 55.97 177 PHE A C 1
ATOM 1393 O O . PHE A 1 177 ? 1.526 -19.255 2.605 1.00 55.97 177 PHE A O 1
ATOM 1400 N N . VAL A 1 178 ? 0.300 -17.628 1.636 1.00 47.31 178 VAL A N 1
ATOM 1401 C CA . VAL A 1 178 ? -0.075 -18.326 0.389 1.00 47.31 178 VAL A CA 1
ATOM 1402 C C . VAL A 1 178 ? 0.616 -17.660 -0.795 1.00 47.31 178 VAL A C 1
ATOM 1404 O O . VAL A 1 178 ? 1.127 -18.399 -1.664 1.00 47.31 178 VAL A O 1
#

Sequence (178 aa):
MTRFCDTVKTLIKEPSFYQFTGTVAGYTLFAAAFPVVAAIHTARGVALLKNKSLESCECENKLAKKFDISNITLNEWYSPITLLFPLFKRVVEPLGPLAVMWARYTGLVGEMTDKEVNCVFNCWAKISLGYIYVTGAICFTGLSVWSYRRQTQRHIKKQSIVGVPEVTLALFTGLLFV